Protein AF-Q71HV5-F1 (afdb_monomer_lite)

Foldseek 3Di:
DAQFPDDLVVCLVVLHWRWDWDWDWDWDADPVVRDIDIDTGGPDTGFDADPVQWTQHRNDTHHDDDDDDDDD

Structure (mmCIF, N/CA/C/O backbone):
data_AF-Q71HV5-F1
#
_entry.id   AF-Q71HV5-F1
#
loop_
_atom_site.group_PDB
_atom_site.id
_atom_site.type_symbol
_atom_site.label_atom_id
_atom_site.label_alt_id
_atom_site.label_comp_id
_atom_site.label_asym_id
_atom_site.label_entity_id
_atom_site.label_seq_id
_atom_site.pdbx_PDB_ins_code
_atom_site.Cartn_x
_atom_site.Cartn_y
_atom_site.Cartn_z
_atom_site.occupancy
_atom_site.B_iso_or_equiv
_atom_site.auth_seq_id
_atom_site.auth_comp_id
_atom_site.auth_asym_id
_atom_site.auth_atom_id
_atom_site.pdbx_PDB_model_num
ATOM 1 N N . LEU A 1 1 ? 2.603 -3.194 8.213 1.00 81.75 1 LEU A N 1
ATOM 2 C CA . LEU A 1 1 ? 2.155 -3.497 6.836 1.00 81.75 1 LEU A CA 1
ATOM 3 C C . LEU A 1 1 ? 2.413 -4.968 6.596 1.00 81.75 1 LEU A C 1
ATOM 5 O O . LEU A 1 1 ? 3.471 -5.435 7.002 1.00 81.75 1 LEU A O 1
ATOM 9 N N . GLN A 1 2 ? 1.445 -5.687 6.039 1.00 92.44 2 GLN A N 1
ATOM 10 C CA . GLN A 1 2 ? 1.646 -7.081 5.643 1.00 92.44 2 GLN A CA 1
ATOM 11 C C . GLN A 1 2 ? 2.412 -7.154 4.317 1.00 92.44 2 GLN A C 1
ATOM 13 O O . GLN A 1 2 ? 2.638 -6.129 3.671 1.00 92.44 2 GLN A O 1
ATOM 18 N N . GLU A 1 3 ? 2.839 -8.351 3.927 1.00 95.19 3 GLU A N 1
ATOM 19 C CA . GLU A 1 3 ? 3.487 -8.540 2.632 1.00 95.19 3 GLU A CA 1
ATOM 20 C C . GLU A 1 3 ? 2.505 -8.259 1.481 1.00 95.19 3 GLU A C 1
ATOM 22 O O . GLU A 1 3 ? 1.309 -8.554 1.602 1.00 95.19 3 GLU A O 1
ATOM 27 N N . PRO A 1 4 ? 2.975 -7.670 0.368 1.00 96.44 4 PRO A N 1
ATOM 28 C CA . PRO A 1 4 ? 2.151 -7.475 -0.816 1.00 96.44 4 PRO A CA 1
ATOM 29 C C . PRO A 1 4 ? 1.622 -8.798 -1.348 1.00 96.44 4 PRO A C 1
ATOM 31 O O . PRO A 1 4 ? 2.351 -9.784 -1.418 1.00 96.44 4 PRO A O 1
ATOM 34 N N . LYS A 1 5 ? 0.368 -8.795 -1.803 1.00 94.62 5 LYS A N 1
ATOM 35 C CA . LYS A 1 5 ? -0.249 -9.982 -2.411 1.00 94.62 5 LYS A CA 1
ATOM 36 C C . LYS A 1 5 ? 0.464 -10.429 -3.692 1.00 94.62 5 LYS A C 1
ATOM 38 O O . LYS A 1 5 ? 0.471 -11.614 -4.005 1.00 94.62 5 LYS A O 1
ATOM 43 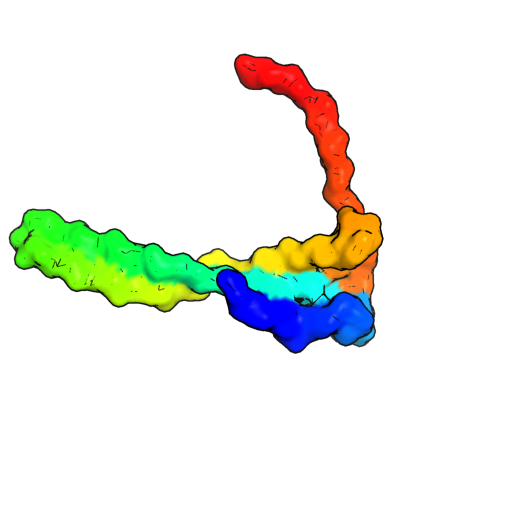N N . TYR A 1 6 ? 1.018 -9.474 -4.433 1.00 97.12 6 TYR A N 1
ATOM 44 C CA . TYR A 1 6 ? 1.706 -9.692 -5.698 1.00 97.12 6 TYR A CA 1
ATOM 45 C C . TYR A 1 6 ? 3.030 -8.944 -5.712 1.00 97.12 6 TYR A C 1
ATOM 47 O O . TYR A 1 6 ? 3.159 -7.868 -5.128 1.00 97.12 6 TYR A O 1
ATOM 55 N N . THR A 1 7 ? 3.993 -9.471 -6.457 1.00 97.81 7 THR A N 1
ATOM 56 C CA . THR A 1 7 ? 5.179 -8.720 -6.872 1.00 97.81 7 THR A CA 1
ATOM 57 C C . THR A 1 7 ? 4.814 -7.641 -7.900 1.00 97.81 7 THR A C 1
ATOM 59 O O . THR A 1 7 ? 3.698 -7.591 -8.428 1.00 97.81 7 THR A O 1
ATOM 62 N N . VAL A 1 8 ? 5.766 -6.762 -8.224 1.00 97.69 8 VAL A N 1
ATOM 63 C CA . VAL A 1 8 ? 5.576 -5.708 -9.238 1.00 97.69 8 VAL A CA 1
ATOM 64 C C . VAL A 1 8 ? 5.194 -6.307 -10.602 1.00 97.69 8 VAL A C 1
ATOM 66 O O . VAL A 1 8 ? 4.269 -5.820 -11.250 1.00 97.69 8 VAL A O 1
ATOM 69 N N . ASP A 1 9 ? 5.859 -7.384 -11.027 1.00 97.56 9 ASP A N 1
ATOM 70 C CA . ASP A 1 9 ? 5.622 -8.000 -12.340 1.00 97.56 9 ASP A CA 1
ATOM 71 C C . ASP A 1 9 ? 4.306 -8.776 -12.401 1.00 97.56 9 ASP A C 1
ATOM 73 O O . ASP A 1 9 ? 3.614 -8.747 -13.418 1.00 97.56 9 ASP A O 1
ATOM 77 N N . GLU A 1 10 ? 3.925 -9.437 -11.311 1.00 98.06 10 GLU A N 1
ATOM 78 C CA . GLU A 1 10 ? 2.613 -10.078 -11.190 1.00 98.06 10 GLU A CA 1
ATOM 79 C C . GLU A 1 10 ? 1.491 -9.041 -11.193 1.00 98.06 10 GLU A C 1
ATOM 81 O O . GLU A 1 10 ? 0.490 -9.228 -11.879 1.00 98.06 10 GLU A O 1
ATOM 86 N N . SER A 1 11 ? 1.682 -7.909 -10.509 1.00 98.06 11 SER A N 1
ATOM 87 C CA . SER A 1 11 ? 0.696 -6.823 -10.492 1.00 98.06 11 SER A CA 1
ATOM 88 C C . SER A 1 11 ? 0.413 -6.300 -11.903 1.00 98.06 11 SER A C 1
ATOM 90 O O . SER A 1 11 ? -0.746 -6.093 -12.253 1.00 98.06 11 SER A O 1
ATOM 92 N N . ARG A 1 12 ? 1.451 -6.171 -12.745 1.00 97.56 12 ARG A N 1
ATOM 93 C CA . ARG A 1 12 ? 1.309 -5.817 -14.170 1.00 97.56 12 ARG A CA 1
ATOM 94 C C . ARG A 1 12 ? 0.547 -6.874 -14.970 1.00 97.56 12 ARG A C 1
ATOM 96 O O . ARG A 1 12 ? -0.305 -6.524 -15.773 1.00 97.56 12 ARG A O 1
ATOM 103 N N . LYS A 1 13 ? 0.850 -8.160 -14.763 1.00 98.06 13 LYS A N 1
ATOM 104 C CA . LYS A 1 13 ? 0.228 -9.275 -15.505 1.00 98.06 13 LYS A CA 1
ATOM 105 C C . LYS A 1 13 ? -1.236 -9.515 -15.138 1.00 98.06 13 LYS A C 1
ATOM 107 O O . LYS A 1 13 ? -1.978 -10.042 -15.957 1.00 98.06 13 LYS A O 1
ATOM 112 N N . HIS A 1 14 ? -1.626 -9.188 -13.909 1.00 97.50 14 HIS A N 1
ATOM 113 C CA . HIS A 1 14 ? -2.957 -9.469 -13.366 1.00 97.50 14 HIS A CA 1
ATOM 114 C C . HIS A 1 14 ? -3.883 -8.248 -13.326 1.00 97.50 14 HIS A C 1
ATOM 116 O O . HIS A 1 14 ? -4.907 -8.305 -12.648 1.00 97.50 14 HIS A O 1
ATOM 122 N N . ASP A 1 15 ? -3.514 -7.141 -13.980 1.00 97.50 15 ASP A N 1
ATOM 123 C CA . ASP A 1 15 ? -4.237 -5.865 -13.895 1.00 97.50 15 ASP A CA 1
ATOM 124 C C . ASP A 1 15 ? -4.493 -5.416 -12.441 1.00 97.50 15 ASP A C 1
ATOM 126 O O . ASP A 1 15 ? -5.489 -4.767 -12.117 1.00 97.50 15 ASP A O 1
ATOM 130 N N . ALA A 1 16 ? -3.570 -5.761 -11.538 1.00 97.50 16 ALA A N 1
ATOM 131 C CA . ALA A 1 16 ? -3.680 -5.525 -10.105 1.00 97.50 16 ALA A CA 1
ATOM 132 C C . ALA A 1 16 ? -2.835 -4.322 -9.659 1.00 97.50 16 ALA A C 1
ATOM 134 O O . ALA A 1 16 ? -1.962 -3.827 -10.375 1.00 97.50 16 ALA A O 1
ATOM 135 N N . THR A 1 17 ? -3.100 -3.834 -8.450 1.00 98.31 17 THR A N 1
ATOM 136 C CA . THR A 1 17 ? -2.293 -2.787 -7.812 1.00 98.31 17 THR A CA 1
ATOM 137 C C . THR A 1 17 ? -1.213 -3.434 -6.949 1.00 98.31 17 THR A C 1
ATOM 139 O O . THR A 1 17 ? -1.503 -4.349 -6.179 1.00 98.31 17 THR A O 1
ATOM 142 N N . TYR A 1 18 ? 0.029 -2.956 -7.069 1.00 98.31 18 TYR A N 1
ATOM 143 C CA . TYR A 1 18 ? 1.118 -3.376 -6.188 1.00 98.31 18 TYR A CA 1
ATOM 144 C C . TYR A 1 18 ? 0.944 -2.690 -4.830 1.00 98.31 18 TYR A C 1
ATOM 146 O O . TYR A 1 18 ? 1.330 -1.533 -4.644 1.00 98.31 18 TYR A O 1
ATOM 154 N N . SER A 1 19 ? 0.297 -3.383 -3.896 1.00 98.06 19 SER A N 1
ATOM 155 C CA . SER A 1 19 ? -0.065 -2.853 -2.581 1.00 98.06 19 SER A CA 1
ATOM 156 C C . SER A 1 19 ? 0.094 -3.882 -1.468 1.00 98.06 19 SER A C 1
ATOM 158 O O . SER A 1 19 ? 0.037 -5.091 -1.697 1.00 98.06 19 SER A O 1
ATOM 160 N N . ALA A 1 20 ? 0.270 -3.379 -0.249 1.00 97.62 20 ALA A N 1
ATOM 161 C CA . ALA A 1 20 ? 0.329 -4.163 0.978 1.00 97.62 20 ALA A CA 1
ATOM 162 C C . ALA A 1 20 ? -0.912 -3.907 1.851 1.00 97.62 20 ALA A C 1
ATOM 164 O O . ALA A 1 20 ? -1.228 -2.737 2.102 1.00 97.62 20 ALA A O 1
ATOM 165 N N . PRO A 1 21 ? -1.563 -4.953 2.393 1.00 97.44 21 PRO A N 1
ATOM 166 C CA . PRO A 1 21 ? -2.638 -4.784 3.361 1.00 97.44 21 PRO A CA 1
ATOM 167 C C . PRO A 1 21 ? -2.145 -4.071 4.626 1.00 97.44 21 PRO A C 1
ATOM 169 O O . PRO A 1 21 ? -1.157 -4.464 5.265 1.00 97.44 21 PRO A O 1
ATOM 172 N N . MET A 1 22 ? -2.858 -3.022 5.024 1.00 96.81 22 MET A N 1
ATOM 173 C CA . MET A 1 22 ? -2.614 -2.269 6.246 1.00 96.81 22 MET A CA 1
ATOM 174 C C . MET A 1 22 ? -3.670 -2.614 7.289 1.00 96.81 22 MET A C 1
ATOM 176 O O . MET A 1 22 ? -4.863 -2.396 7.091 1.00 96.81 22 MET A O 1
ATOM 180 N N . HIS A 1 23 ? -3.205 -3.122 8.426 1.00 96.00 23 HIS A N 1
ATOM 181 C CA . HIS A 1 23 ? -4.016 -3.301 9.622 1.00 96.00 23 HIS A CA 1
ATOM 182 C C . HIS A 1 23 ? -3.590 -2.276 10.667 1.00 96.00 23 HIS A C 1
ATOM 184 O O . HIS A 1 23 ? -2.400 -1.970 10.786 1.00 96.00 23 HIS A O 1
ATOM 190 N N . VAL A 1 24 ? -4.563 -1.745 11.401 1.00 96.12 24 VAL A N 1
ATOM 191 C CA . VAL A 1 24 ? -4.348 -0.783 12.480 1.00 96.12 24 VAL A CA 1
ATOM 192 C C . VAL A 1 24 ? -4.965 -1.344 13.750 1.00 96.12 24 VAL A C 1
ATOM 194 O O . VAL A 1 24 ? -6.128 -1.748 13.760 1.00 96.12 24 VAL A O 1
ATOM 197 N N . THR A 1 25 ? -4.180 -1.349 14.822 1.00 96.06 25 THR A N 1
ATOM 198 C CA . THR A 1 25 ? -4.651 -1.703 16.158 1.00 96.06 25 THR A CA 1
ATOM 199 C C . THR A 1 25 ? -5.404 -0.518 16.747 1.00 96.06 25 THR A C 1
ATOM 201 O O . THR A 1 25 ? -4.825 0.537 17.018 1.00 96.06 25 THR A O 1
ATOM 204 N N . LEU A 1 26 ? -6.706 -0.684 16.944 1.00 96.62 26 LEU A N 1
ATOM 205 C CA . LEU A 1 26 ? -7.575 0.305 17.561 1.00 96.62 26 LEU A CA 1
ATOM 206 C C . LEU A 1 26 ? -7.874 -0.089 19.002 1.00 96.62 26 LEU A C 1
ATOM 208 O O . LEU A 1 26 ? -8.024 -1.267 19.327 1.00 96.62 26 LEU A O 1
ATOM 212 N N . LYS A 1 27 ? -7.993 0.920 19.863 1.00 97.06 27 LYS A N 1
ATOM 213 C CA . LYS A 1 27 ? -8.399 0.766 21.257 1.00 97.06 27 LYS A CA 1
ATOM 214 C C . LYS A 1 27 ? -9.680 1.558 21.490 1.00 97.06 27 LYS A C 1
ATOM 216 O O . LYS A 1 27 ? -9.668 2.783 21.411 1.00 97.06 27 LYS A O 1
ATOM 221 N N . LEU A 1 28 ? -10.766 0.856 21.791 1.00 96.25 28 LEU A N 1
ATOM 222 C CA . LEU A 1 28 ? -12.035 1.434 22.212 1.00 96.25 28 LEU A CA 1
ATOM 223 C C . LEU A 1 28 ? -12.102 1.425 23.741 1.00 96.25 28 LEU A C 1
ATOM 225 O O . LEU A 1 28 ? -12.014 0.365 24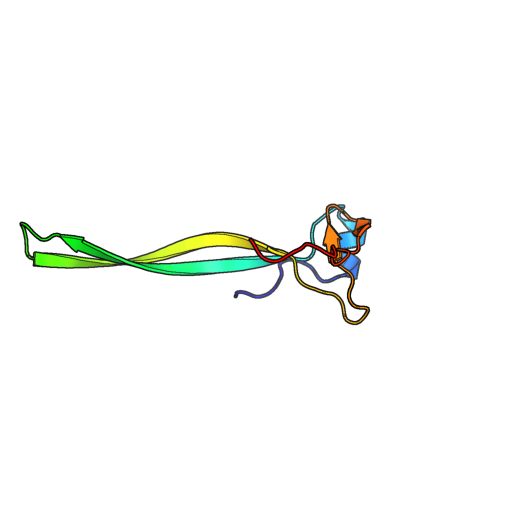.355 1.00 96.25 28 LEU A O 1
ATOM 229 N N . THR A 1 29 ? -12.287 2.598 24.340 1.00 96.94 29 THR A N 1
ATOM 230 C CA . THR A 1 29 ? -12.510 2.752 25.783 1.00 96.94 29 THR A CA 1
ATOM 231 C C . THR A 1 29 ? -13.966 3.137 26.012 1.00 96.94 29 THR A C 1
ATOM 233 O O . THR A 1 29 ? -14.409 4.183 25.539 1.00 96.94 29 THR A O 1
ATOM 236 N N . ASN A 1 30 ? -14.714 2.307 26.734 1.00 96.25 30 ASN A N 1
ATOM 237 C CA . ASN A 1 30 ? -16.050 2.639 27.207 1.00 96.25 30 ASN A CA 1
ATOM 238 C C . ASN A 1 30 ? -15.934 3.368 28.555 1.00 96.25 30 ASN A C 1
ATOM 240 O O . ASN A 1 30 ? -15.468 2.799 29.538 1.00 96.25 30 ASN A O 1
ATOM 244 N N . HIS A 1 31 ? -16.354 4.631 28.601 1.00 95.88 31 HIS A N 1
ATOM 245 C CA . HIS A 1 31 ? -16.243 5.469 29.798 1.00 95.88 31 HIS A CA 1
ATOM 246 C C . HIS A 1 31 ? -17.343 5.225 30.842 1.00 95.88 31 HIS A C 1
ATOM 248 O O . HIS A 1 31 ? -17.171 5.618 31.992 1.00 95.88 31 HIS A O 1
ATOM 254 N N . GLU A 1 32 ? -18.443 4.572 30.470 1.00 96.62 32 GLU A N 1
ATOM 255 C CA . GLU A 1 32 ? -19.537 4.231 31.386 1.00 96.62 32 GLU A CA 1
ATOM 256 C C . GLU A 1 32 ? -19.259 2.916 32.120 1.00 96.62 32 GLU A C 1
ATOM 258 O O . GLU A 1 32 ? -19.515 2.803 33.316 1.00 96.62 32 GLU A O 1
ATOM 263 N N . THR A 1 33 ? -18.702 1.923 31.416 1.00 96.44 33 THR A N 1
ATOM 264 C CA . THR A 1 33 ? -18.398 0.599 31.985 1.00 96.44 33 THR A CA 1
ATOM 265 C C . THR A 1 33 ? -16.936 0.427 32.395 1.00 96.44 33 THR A C 1
ATOM 267 O O . THR A 1 33 ? -16.607 -0.528 33.095 1.00 96.44 33 THR A O 1
ATOM 270 N N . GLY A 1 34 ? -16.043 1.314 31.944 1.00 94.38 34 GLY A N 1
ATOM 271 C CA . GLY A 1 34 ? -14.592 1.180 32.108 1.00 94.38 34 GLY A CA 1
ATOM 272 C C . GLY A 1 34 ? -13.954 0.112 31.209 1.00 94.38 34 GLY A C 1
ATOM 273 O O . GLY A 1 34 ? -12.753 -0.137 31.311 1.00 94.38 34 GLY A O 1
ATOM 274 N N . GLU A 1 35 ? -14.732 -0.535 30.335 1.00 96.25 35 GLU A N 1
ATOM 275 C CA . GLU A 1 35 ? -14.248 -1.604 29.464 1.00 96.25 35 GLU A CA 1
ATOM 276 C C . GLU A 1 35 ? -13.306 -1.060 28.383 1.00 96.25 35 GLU A C 1
ATOM 278 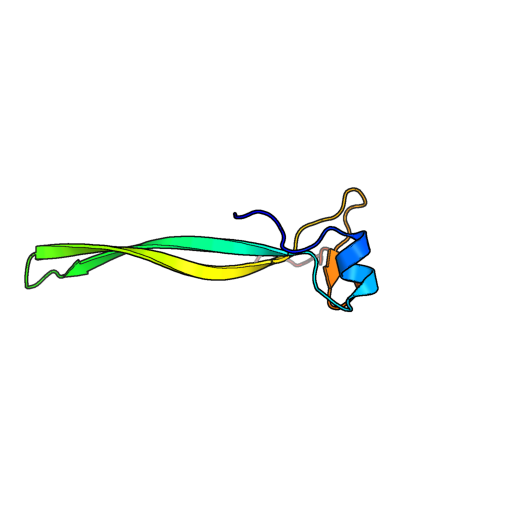O O . GLU A 1 35 ? -13.591 -0.065 27.716 1.00 96.25 35 GLU A O 1
ATOM 283 N N . ILE A 1 36 ? -12.191 -1.756 28.171 1.00 96.38 36 ILE A N 1
ATOM 284 C CA . ILE A 1 36 ? -11.234 -1.459 27.110 1.00 96.38 36 ILE A CA 1
ATOM 285 C C . ILE A 1 36 ? -11.201 -2.641 26.146 1.00 96.38 36 ILE A C 1
ATOM 287 O O . ILE A 1 36 ? -10.846 -3.752 26.537 1.00 96.38 36 ILE A O 1
ATOM 291 N N . LYS A 1 37 ? -11.507 -2.387 24.873 1.00 96.19 37 LYS A N 1
ATOM 292 C CA . LYS A 1 37 ? -11.393 -3.365 23.786 1.00 96.19 37 LYS A CA 1
ATOM 293 C C . LYS A 1 37 ? -10.280 -2.956 22.840 1.00 96.19 37 LYS A C 1
ATOM 295 O O . LYS A 1 37 ? -10.278 -1.837 22.336 1.00 96.19 37 LYS A O 1
ATOM 300 N N . THR A 1 38 ? -9.367 -3.879 22.574 1.00 97.00 38 THR A N 1
ATOM 301 C CA . THR A 1 38 ? -8.332 -3.718 21.551 1.00 97.00 38 THR A CA 1
ATOM 302 C C . THR A 1 38 ? -8.668 -4.622 20.377 1.00 97.00 38 THR A C 1
ATOM 304 O O . THR A 1 38 ? -8.983 -5.793 20.582 1.00 97.00 38 THR A O 1
ATOM 307 N N . GLN A 1 39 ? -8.611 -4.090 19.161 1.00 96.56 39 GLN A N 1
ATOM 308 C CA . GLN A 1 39 ? -8.903 -4.845 17.949 1.00 96.56 39 GLN A CA 1
ATOM 309 C C . GLN A 1 39 ? -7.949 -4.451 16.827 1.00 96.56 39 GLN A C 1
ATOM 311 O O . GLN A 1 39 ? -7.748 -3.267 16.566 1.00 96.56 39 GLN A O 1
ATOM 316 N N . ASP A 1 40 ? -7.426 -5.449 16.122 1.00 96.06 40 ASP A N 1
ATOM 317 C CA . ASP A 1 40 ? -6.742 -5.244 14.852 1.00 96.06 40 ASP A CA 1
ATOM 318 C C . ASP A 1 40 ? -7.770 -5.188 13.725 1.00 96.06 40 ASP A C 1
ATOM 320 O O . ASP A 1 40 ? -8.530 -6.133 13.500 1.00 96.06 40 ASP A O 1
ATOM 324 N N . VAL A 1 41 ? -7.819 -4.054 13.032 1.00 95.88 41 VAL A N 1
ATOM 325 C CA . VAL A 1 41 ? -8.801 -3.788 11.980 1.00 95.88 41 VAL A CA 1
ATOM 326 C C . VAL A 1 41 ? -8.081 -3.611 10.653 1.00 95.88 41 VAL A C 1
ATOM 328 O O . VAL A 1 41 ? -7.088 -2.886 10.570 1.00 95.88 41 VAL A O 1
ATOM 331 N N . PHE A 1 42 ? -8.586 -4.260 9.602 1.00 95.88 42 PHE A N 1
ATOM 332 C CA . PHE A 1 42 ? -8.152 -3.984 8.236 1.00 95.88 42 PHE A CA 1
ATOM 333 C C . PHE A 1 42 ? -8.560 -2.560 7.855 1.00 95.88 42 PHE A C 1
ATOM 335 O O . PHE A 1 42 ? -9.743 -2.228 7.829 1.00 95.88 42 PHE A O 1
ATOM 342 N N . PHE A 1 43 ? -7.569 -1.718 7.582 1.00 95.88 43 PHE A N 1
ATOM 343 C CA . PHE A 1 43 ? -7.775 -0.307 7.272 1.00 95.88 43 PHE A CA 1
ATOM 344 C C . PHE A 1 43 ? -7.802 -0.043 5.762 1.00 95.88 43 PHE A C 1
ATOM 346 O O . PHE A 1 43 ? -8.423 0.915 5.312 1.00 95.88 43 PHE A O 1
ATOM 353 N N . GLY A 1 44 ? -7.142 -0.894 4.976 1.00 96.12 44 GLY A N 1
ATOM 354 C CA . GL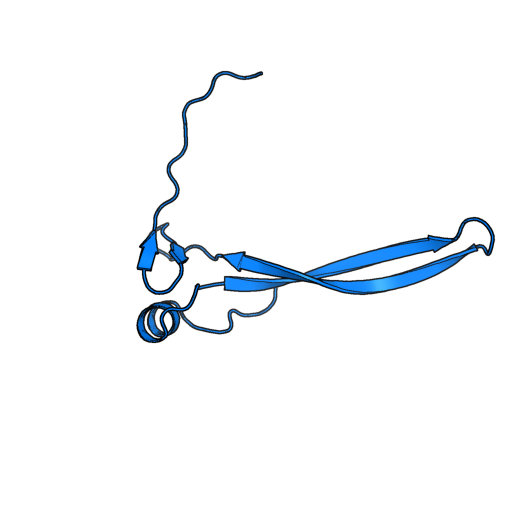Y A 1 44 ? -7.108 -0.800 3.520 1.00 96.12 44 GLY A CA 1
ATOM 355 C C . GLY A 1 44 ? -5.799 -1.310 2.930 1.00 96.12 44 GLY A C 1
ATOM 356 O O . GLY A 1 44 ? -4.883 -1.701 3.653 1.00 96.12 44 GLY A O 1
ATOM 357 N N . ASP A 1 45 ? -5.704 -1.270 1.607 1.00 96.81 45 ASP A N 1
ATOM 358 C CA . ASP A 1 45 ? -4.481 -1.589 0.875 1.00 96.81 45 ASP A CA 1
ATOM 359 C C . ASP A 1 45 ? -3.659 -0.324 0.619 1.00 96.81 45 ASP A C 1
ATOM 361 O O . ASP A 1 45 ? -4.156 0.656 0.061 1.00 96.81 45 ASP A O 1
ATOM 365 N N . LEU A 1 46 ? -2.384 -0.347 1.010 1.00 97.31 46 LEU A N 1
ATOM 366 C CA . LEU A 1 46 ? -1.456 0.757 0.791 1.00 97.31 46 LEU A CA 1
ATOM 367 C C . LEU A 1 46 ? -0.627 0.501 -0.479 1.00 97.31 46 LEU A C 1
ATOM 369 O O . LEU A 1 46 ? 0.142 -0.468 -0.497 1.00 97.31 46 LEU A O 1
ATOM 373 N N . PRO A 1 47 ? -0.733 1.339 -1.529 1.00 97.31 47 PRO A N 1
ATOM 374 C CA . PRO A 1 47 ? 0.115 1.225 -2.711 1.00 97.31 47 PRO A CA 1
ATOM 375 C C . PRO A 1 47 ? 1.591 1.376 -2.348 1.00 97.31 47 PRO A C 1
ATOM 377 O O . PRO A 1 47 ? 1.971 2.295 -1.621 1.00 97.31 47 PRO A O 1
ATOM 380 N N . LEU A 1 48 ? 2.427 0.485 -2.873 1.00 97.69 48 LEU A N 1
ATOM 381 C CA . LEU A 1 48 ? 3.861 0.497 -2.620 1.00 97.69 48 LEU A CA 1
ATOM 382 C C . LEU A 1 48 ? 4.631 1.071 -3.805 1.00 97.69 48 LEU A C 1
ATOM 384 O O . LEU A 1 48 ? 4.289 0.860 -4.969 1.00 97.69 48 LEU A O 1
ATOM 388 N N . MET A 1 49 ? 5.710 1.777 -3.482 1.00 97.94 49 MET A N 1
ATOM 389 C CA . MET A 1 49 ? 6.609 2.348 -4.473 1.00 97.94 49 MET A CA 1
ATOM 390 C C . MET A 1 49 ? 7.565 1.275 -5.009 1.00 97.94 49 MET A C 1
ATOM 392 O O . MET A 1 49 ? 8.097 0.452 -4.259 1.00 97.94 49 MET A O 1
ATOM 396 N N . THR A 1 50 ? 7.791 1.283 -6.318 1.00 97.44 50 THR A N 1
ATOM 397 C CA . THR A 1 50 ? 8.806 0.458 -6.978 1.00 97.44 50 THR A CA 1
ATOM 398 C C . THR A 1 50 ? 10.209 1.023 -6.721 1.00 97.44 50 THR A C 1
ATOM 400 O O . THR A 1 50 ? 10.380 2.161 -6.284 1.00 97.44 50 THR A O 1
ATOM 403 N N . LYS A 1 51 ? 11.256 0.262 -7.064 1.00 96.38 51 LYS A N 1
ATOM 404 C CA . LYS A 1 51 ? 12.646 0.752 -6.980 1.00 96.38 51 LYS A CA 1
ATOM 405 C C . LYS A 1 51 ? 12.927 1.964 -7.885 1.00 96.38 51 LYS A C 1
ATOM 407 O O . LYS A 1 51 ? 13.886 2.681 -7.628 1.00 96.38 51 LYS A O 1
ATOM 412 N N . SER A 1 52 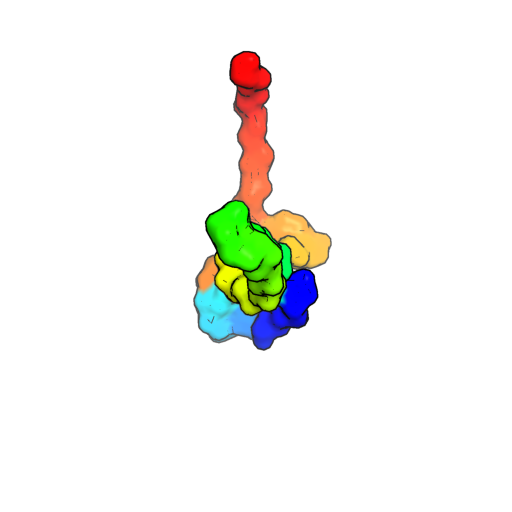? 12.124 2.181 -8.930 1.00 95.75 52 SER A N 1
ATOM 413 C CA . SER A 1 52 ? 12.241 3.321 -9.850 1.00 95.75 52 SER A CA 1
ATOM 414 C C . SER A 1 52 ? 11.470 4.564 -9.389 1.00 95.75 52 SER A C 1
ATOM 416 O O . SER A 1 52 ? 11.514 5.581 -10.076 1.00 95.75 52 SER A O 1
ATOM 418 N N . GLY A 1 53 ? 10.775 4.518 -8.246 1.00 96.62 53 GLY A N 1
ATOM 419 C CA . GLY A 1 53 ? 10.001 5.656 -7.738 1.00 96.62 53 GLY A CA 1
ATOM 420 C C . GLY A 1 53 ? 8.593 5.788 -8.331 1.00 96.62 53 GLY A C 1
ATOM 421 O O . GLY A 1 53 ? 7.951 6.823 -8.165 1.00 96.62 53 GLY A O 1
ATOM 422 N N . SER A 1 54 ? 8.107 4.759 -9.028 1.00 97.94 54 SER A N 1
ATOM 423 C CA . SER A 1 54 ? 6.756 4.685 -9.593 1.00 97.94 54 SER A CA 1
ATOM 424 C C . SER A 1 54 ? 5.838 3.792 -8.750 1.00 97.94 54 SER A C 1
ATOM 426 O O . SER A 1 54 ? 6.256 3.194 -7.759 1.00 97.94 54 SER A O 1
ATOM 428 N N . PHE A 1 55 ? 4.576 3.682 -9.152 1.00 98.50 55 PHE A N 1
ATOM 429 C CA . PHE A 1 55 ? 3.571 2.796 -8.568 1.00 98.50 55 PHE A CA 1
ATOM 430 C C . PHE A 1 55 ? 2.936 1.944 -9.665 1.00 98.50 55 PHE A C 1
ATOM 432 O O . PHE A 1 55 ? 2.750 2.423 -10.780 1.00 98.50 55 PHE A O 1
ATOM 439 N N . ILE A 1 56 ? 2.547 0.708 -9.351 1.00 98.44 56 ILE A N 1
ATOM 440 C CA . ILE A 1 56 ? 1.694 -0.095 -10.239 1.00 98.44 56 ILE A CA 1
ATOM 441 C C . ILE A 1 56 ? 0.264 0.004 -9.734 1.00 98.44 56 ILE A C 1
ATOM 443 O O . ILE A 1 56 ? -0.016 -0.424 -8.616 1.00 98.44 56 ILE A O 1
ATOM 447 N N . VAL A 1 57 ? -0.632 0.565 -10.542 1.00 98.00 57 VAL A N 1
ATOM 448 C CA . VAL A 1 57 ? -2.038 0.769 -10.187 1.00 98.00 57 VAL A CA 1
ATOM 449 C C . VAL A 1 57 ? -2.914 0.233 -11.312 1.00 98.00 57 VAL A C 1
ATOM 451 O O . VAL A 1 57 ? -2.910 0.778 -12.418 1.00 98.00 57 VAL A O 1
ATOM 454 N N . ASN A 1 58 ? -3.698 -0.802 -11.011 1.00 97.50 58 ASN A N 1
ATOM 455 C CA . ASN A 1 58 ? -4.507 -1.549 -11.982 1.00 97.50 58 ASN A CA 1
ATOM 456 C C . ASN A 1 58 ? -3.671 -2.005 -13.194 1.00 97.50 58 ASN A C 1
ATOM 458 O O . ASN A 1 58 ? -3.977 -1.654 -14.331 1.00 97.50 58 ASN A O 1
ATOM 462 N N . GLY A 1 59 ? -2.539 -2.666 -12.941 1.00 97.44 59 GLY A N 1
ATOM 463 C CA . GLY A 1 59 ? -1.619 -3.172 -13.966 1.00 97.44 59 GLY A CA 1
ATOM 464 C C . GLY A 1 59 ? -0.715 -2.131 -14.629 1.00 97.44 59 GLY A C 1
ATOM 465 O O . GLY A 1 59 ? 0.333 -2.484 -15.167 1.00 97.44 59 GLY A O 1
ATOM 466 N N . ALA A 1 60 ? -1.061 -0.844 -14.556 1.00 98.00 60 ALA A N 1
ATOM 467 C CA . ALA A 1 60 ? -0.327 0.226 -15.223 1.00 98.00 60 ALA A CA 1
ATOM 468 C C . ALA A 1 60 ? 0.678 0.922 -14.298 1.00 98.00 60 ALA A C 1
ATOM 470 O O . ALA A 1 60 ? 0.400 1.181 -13.126 1.00 98.00 60 ALA A O 1
ATOM 471 N N . GLU A 1 61 ? 1.831 1.294 -14.850 1.00 97.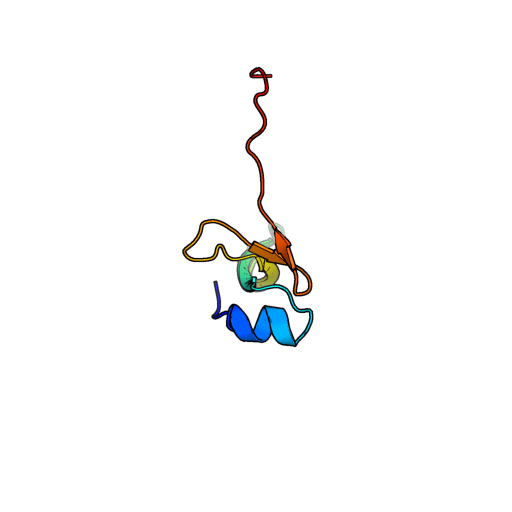94 61 GLU A N 1
ATOM 472 C CA . GLU A 1 61 ? 2.823 2.104 -14.148 1.00 97.94 61 GLU A CA 1
ATOM 473 C C . GLU A 1 61 ? 2.388 3.575 -14.107 1.00 97.94 61 GLU A C 1
ATOM 475 O O . GLU A 1 61 ? 2.041 4.173 -15.127 1.00 97.94 61 GLU A O 1
ATOM 480 N N . ARG A 1 62 ? 2.369 4.158 -12.908 1.00 97.94 62 ARG A N 1
ATOM 481 C CA . ARG A 1 62 ? 1.943 5.533 -12.635 1.00 97.94 62 ARG A CA 1
ATOM 482 C C . ARG A 1 62 ? 2.960 6.243 -11.754 1.00 97.94 62 ARG A C 1
ATOM 484 O O . ARG A 1 62 ? 3.637 5.627 -10.936 1.00 97.94 62 ARG A O 1
ATOM 491 N N . VAL A 1 63 ? 3.033 7.559 -11.899 1.00 97.75 63 VAL A N 1
ATOM 492 C CA . VAL A 1 63 ? 3.893 8.429 -11.092 1.00 97.75 63 VAL A CA 1
ATOM 493 C C . VAL A 1 63 ? 3.025 9.499 -10.450 1.00 97.75 63 VAL A C 1
ATOM 495 O O . VAL A 1 63 ? 2.127 10.045 -11.090 1.00 97.75 63 VAL A O 1
ATOM 498 N N . ILE A 1 64 ? 3.294 9.791 -9.181 1.00 96.38 64 ILE A N 1
ATOM 499 C CA . ILE A 1 64 ? 2.699 10.927 -8.482 1.00 96.38 64 ILE A CA 1
ATOM 500 C C . ILE A 1 64 ? 3.667 12.101 -8.592 1.00 96.38 64 ILE A C 1
ATOM 502 O O . ILE A 1 64 ? 4.843 11.974 -8.259 1.00 96.38 64 ILE A O 1
ATOM 506 N N . VAL A 1 65 ? 3.171 13.240 -9.073 1.00 96.31 65 VAL A N 1
ATOM 507 C CA . VAL A 1 65 ? 3.962 14.461 -9.247 1.00 96.31 65 VAL A CA 1
ATOM 508 C C . VAL A 1 65 ? 3.717 15.429 -8.097 1.00 96.31 65 VAL A C 1
ATOM 510 O O . VAL A 1 65 ? 2.573 15.781 -7.799 1.00 96.31 65 VAL A O 1
ATOM 513 N N . SER A 1 66 ? 4.798 15.886 -7.469 1.00 93.94 66 SER A N 1
ATOM 514 C CA . SER A 1 66 ? 4.731 16.928 -6.447 1.00 93.94 66 SER A CA 1
ATOM 515 C C . SER A 1 66 ? 4.193 18.221 -7.054 1.00 93.94 66 SER A C 1
ATOM 517 O O . SER A 1 66 ? 4.729 18.725 -8.040 1.00 93.94 66 SER A O 1
ATOM 519 N N . GLN A 1 67 ? 3.133 18.762 -6.459 1.00 93.56 67 GLN A N 1
ATOM 520 C CA . GLN A 1 67 ? 2.580 20.058 -6.839 1.00 93.56 67 GLN A CA 1
ATOM 521 C C . GLN A 1 67 ? 3.247 21.164 -6.019 1.00 93.56 67 GLN A C 1
ATOM 523 O O . GLN A 1 67 ? 3.398 21.037 -4.804 1.00 93.56 67 GLN A O 1
ATOM 528 N N . LEU A 1 68 ? 3.622 22.264 -6.674 1.00 93.56 68 LEU A N 1
ATOM 529 C CA . LEU A 1 68 ? 4.052 23.481 -5.989 1.00 93.56 68 LEU A CA 1
ATOM 530 C C . LEU A 1 68 ? 2.809 24.257 -5.556 1.00 93.56 68 LEU A C 1
ATOM 532 O O . LEU A 1 68 ? 2.095 24.817 -6.386 1.00 93.56 68 LEU A O 1
ATOM 536 N N . VAL A 1 69 ? 2.559 24.291 -4.250 1.00 92.69 69 VAL A N 1
ATOM 537 C CA . VAL A 1 69 ? 1.456 25.045 -3.646 1.00 92.69 69 VAL A CA 1
ATOM 538 C C . VAL A 1 69 ? 2.005 26.021 -2.611 1.00 92.69 69 VAL A C 1
ATOM 540 O O . VAL A 1 69 ? 3.019 25.754 -1.966 1.00 92.69 69 VAL A O 1
ATOM 543 N N . ARG A 1 70 ? 1.357 27.181 -2.472 1.00 89.50 70 ARG A N 1
ATOM 544 C CA . ARG A 1 70 ? 1.680 28.125 -1.392 1.00 89.50 70 ARG A CA 1
ATOM 545 C C . ARG A 1 70 ? 1.193 27.550 -0.064 1.00 89.50 70 ARG A C 1
ATOM 547 O O . ARG A 1 70 ? 0.177 26.856 -0.049 1.00 89.50 70 ARG A O 1
ATOM 554 N N . SER A 1 71 ? 1.916 27.825 1.024 1.00 88.81 71 SER A N 1
ATOM 555 C CA . SER A 1 71 ? 1.434 27.475 2.363 1.00 88.81 71 SER A CA 1
ATOM 556 C C . SER A 1 71 ? 0.071 28.139 2.609 1.00 88.81 71 SER A C 1
ATOM 558 O O . SER A 1 71 ? -0.105 29.267 2.136 1.00 88.81 71 SER A O 1
ATOM 560 N N . PRO A 1 72 ? -0.864 27.457 3.296 1.00 83.31 72 PRO A N 1
ATOM 561 C CA . PRO A 1 72 ? -2.188 27.995 3.605 1.00 83.31 72 PRO A CA 1
ATOM 562 C C . PRO A 1 72 ? -2.152 29.347 4.320 1.00 83.31 72 PRO A C 1
ATOM 564 O O . PRO A 1 72 ? -1.206 29.568 5.113 1.00 83.31 72 PRO A O 1
#

Sequence (72 aa):
LQEPKYTVDESRKHDATYSAPMHVTLKLTNHETGEIKTQDVFFGDLPLMTKSGSFIVNGAERVIVSQLVRSP

InterPro domains:
  IPR007644 RNA polymerase, beta subunit, protrusion [PF04563] (8-68)

Secondary structure (DSSP, 8-state):
-PPPSS-HHHHHHTT---EEEEEEEEEEE-TTT--EEEEEEEEEEEEPBPTTS-EEETTEEE-PPPP-----

Radius of gyration: 18.07 Å; chains: 1; bounding box: 32×38×48 Å

pLDDT: mean 96.1, std 2.91, range [81.75, 98.5]

Organism: Lactobacillus delbrueckii subsp. lactis (NCBI:txid29397)